Protein AF-A0A1X0U8S4-F1 (afdb_monomer)

Structure (mmCIF, N/CA/C/O backbone):
data_AF-A0A1X0U8S4-F1
#
_entry.id   AF-A0A1X0U8S4-F1
#
loop_
_atom_site.group_PDB
_atom_site.id
_atom_site.type_symbol
_atom_site.label_atom_id
_atom_site.label_alt_id
_atom_site.label_comp_id
_atom_site.label_asym_id
_atom_site.label_entity_id
_atom_site.label_seq_id
_atom_site.pdbx_PDB_ins_code
_atom_site.Cartn_x
_atom_site.Cartn_y
_atom_site.Cartn_z
_atom_site.occupancy
_atom_site.B_iso_or_equiv
_atom_site.auth_seq_id
_atom_site.auth_comp_id
_atom_site.auth_asym_id
_atom_site.auth_atom_id
_atom_site.pdbx_PDB_model_num
ATOM 1 N N . MET A 1 1 ? -0.524 -21.051 5.333 1.00 49.97 1 MET A N 1
ATOM 2 C CA . MET A 1 1 ? 0.448 -21.175 4.230 1.00 49.97 1 MET A CA 1
ATOM 3 C C . MET A 1 1 ? 0.215 -20.008 3.287 1.00 49.97 1 MET A C 1
ATOM 5 O O . MET A 1 1 ? -0.908 -19.843 2.834 1.00 49.97 1 MET A O 1
ATOM 9 N N . GLY A 1 2 ? 1.192 -19.113 3.128 1.00 54.84 2 GLY A N 1
ATOM 10 C CA . GLY A 1 2 ? 1.049 -17.942 2.257 1.00 54.84 2 GLY A CA 1
ATOM 11 C C . GLY A 1 2 ? 1.208 -18.314 0.783 1.00 54.84 2 GLY A C 1
ATOM 12 O O . GLY A 1 2 ? 1.804 -19.339 0.472 1.00 54.84 2 GLY A O 1
ATOM 13 N N . ILE A 1 3 ? 0.745 -17.426 -0.094 1.00 56.28 3 ILE A N 1
ATOM 14 C CA . ILE A 1 3 ? 0.778 -17.488 -1.571 1.00 56.28 3 ILE A CA 1
ATOM 15 C C . ILE A 1 3 ? 2.188 -17.827 -2.135 1.00 56.28 3 ILE A C 1
ATOM 17 O O . ILE A 1 3 ? 2.332 -18.228 -3.279 1.00 56.28 3 ILE A O 1
ATOM 21 N N . PHE A 1 4 ? 3.241 -17.707 -1.317 1.00 56.06 4 PHE A N 1
ATOM 22 C CA . PHE A 1 4 ? 4.647 -17.954 -1.666 1.00 56.06 4 PHE A CA 1
ATOM 23 C C . PHE A 1 4 ? 5.149 -19.384 -1.446 1.00 56.06 4 PHE A C 1
ATOM 25 O O . PHE A 1 4 ? 6.293 -19.660 -1.794 1.00 56.06 4 PHE A O 1
ATOM 32 N N . TYR A 1 5 ? 4.372 -20.248 -0.788 1.00 60.88 5 TYR A N 1
ATOM 33 C CA . TYR A 1 5 ? 4.790 -21.630 -0.513 1.00 60.88 5 TYR A CA 1
ATOM 34 C C . TYR A 1 5 ? 4.409 -22.601 -1.637 1.00 60.88 5 TYR A C 1
ATOM 36 O O . TYR A 1 5 ? 4.872 -23.737 -1.633 1.00 60.88 5 TYR A O 1
ATOM 44 N N . ASP A 1 6 ? 3.586 -22.148 -2.584 1.00 76.25 6 ASP A N 1
ATOM 45 C CA . ASP A 1 6 ? 3.162 -22.921 -3.743 1.00 76.25 6 ASP A CA 1
ATOM 46 C C . ASP A 1 6 ? 4.039 -22.561 -4.963 1.00 76.25 6 ASP A C 1
ATOM 48 O O . ASP A 1 6 ? 4.055 -21.393 -5.384 1.00 76.25 6 ASP A O 1
ATOM 52 N N . PRO A 1 7 ? 4.809 -23.519 -5.513 1.00 76.88 7 PRO A N 1
ATOM 53 C CA . PRO A 1 7 ? 5.724 -23.266 -6.624 1.00 76.88 7 PRO A CA 1
ATOM 54 C C . PRO A 1 7 ? 5.003 -22.837 -7.909 1.00 76.88 7 PRO A C 1
ATOM 56 O O .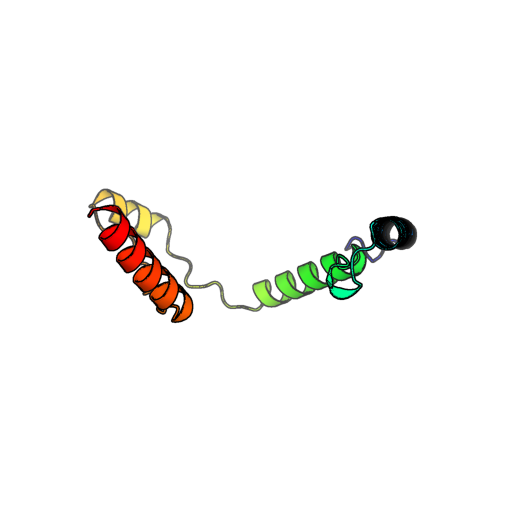 PRO A 1 7 ? 5.566 -22.055 -8.682 1.00 76.88 7 PRO A O 1
ATOM 59 N N . ASP A 1 8 ? 3.764 -23.281 -8.128 1.00 79.12 8 ASP A N 1
ATOM 60 C CA . ASP A 1 8 ? 3.014 -22.946 -9.339 1.00 79.12 8 ASP A CA 1
ATOM 61 C C . ASP A 1 8 ? 2.531 -21.497 -9.294 1.00 79.12 8 ASP A C 1
ATOM 63 O O . ASP A 1 8 ? 2.650 -20.756 -10.274 1.00 79.12 8 ASP A O 1
ATOM 67 N N . ILE A 1 9 ? 2.091 -21.039 -8.121 1.00 76.31 9 ILE A N 1
ATOM 68 C CA . ILE A 1 9 ? 1.697 -19.642 -7.924 1.00 76.31 9 ILE A CA 1
ATOM 69 C C . ILE A 1 9 ? 2.906 -18.707 -8.063 1.00 76.31 9 ILE A C 1
ATOM 71 O O . ILE A 1 9 ? 2.801 -17.639 -8.670 1.00 76.31 9 ILE A O 1
ATOM 75 N N . ALA A 1 10 ? 4.078 -19.114 -7.565 1.00 73.06 10 ALA A N 1
ATOM 76 C CA . ALA A 1 10 ? 5.311 -18.348 -7.737 1.00 73.06 10 ALA A CA 1
ATOM 77 C C . ALA A 1 10 ? 5.705 -18.212 -9.219 1.00 73.06 10 ALA A C 1
ATOM 79 O O . ALA A 1 10 ? 6.138 -17.140 -9.649 1.00 73.06 10 ALA A O 1
ATOM 80 N N . ARG A 1 11 ? 5.521 -19.278 -10.008 1.00 79.81 11 ARG A N 1
ATOM 81 C CA . ARG A 1 11 ? 5.788 -19.273 -11.451 1.00 79.81 11 ARG A CA 1
ATOM 82 C C . ARG A 1 11 ? 4.818 -18.371 -12.215 1.00 79.81 11 ARG A C 1
ATOM 84 O O . ARG A 1 11 ? 5.262 -17.616 -13.077 1.00 79.81 11 ARG A O 1
ATOM 91 N N . LEU A 1 12 ? 3.524 -18.424 -11.897 1.00 82.31 12 LEU A N 1
ATOM 92 C CA . LEU A 1 12 ? 2.513 -17.569 -12.529 1.00 82.31 12 LEU A CA 1
ATOM 93 C C . LEU A 1 12 ? 2.748 -16.086 -12.216 1.00 82.31 12 LEU A C 1
ATOM 95 O O . LEU A 1 12 ? 2.743 -15.267 -13.131 1.00 82.31 12 LEU A O 1
ATOM 99 N N . ALA A 1 13 ? 3.055 -15.752 -10.960 1.00 79.38 13 ALA A N 1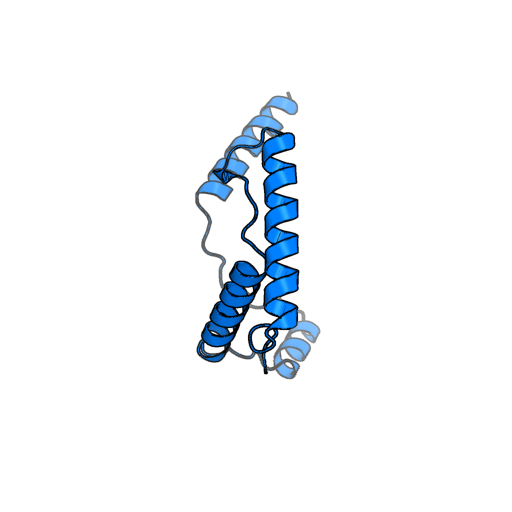
ATOM 100 C CA . ALA A 1 13 ? 3.380 -14.379 -10.572 1.00 79.38 13 ALA A CA 1
ATOM 101 C C . ALA A 1 13 ? 4.629 -13.845 -11.299 1.00 79.38 13 ALA A C 1
ATOM 103 O O . ALA A 1 13 ? 4.667 -12.681 -11.686 1.00 79.38 13 ALA A O 1
ATOM 104 N N . ALA A 1 14 ? 5.639 -14.693 -11.528 1.00 80.81 14 ALA A N 1
ATOM 105 C CA . ALA A 1 14 ? 6.831 -14.303 -12.281 1.00 80.81 14 ALA A CA 1
ATOM 106 C C . ALA A 1 14 ? 6.531 -14.010 -13.762 1.00 80.81 14 ALA A C 1
ATOM 108 O O . ALA A 1 14 ? 7.115 -13.090 -14.330 1.00 80.81 14 ALA A O 1
ATOM 109 N N . LEU A 1 15 ? 5.621 -14.769 -14.386 1.00 83.62 15 LEU A N 1
ATOM 110 C CA . LEU A 1 15 ? 5.175 -14.506 -15.758 1.00 83.62 15 LEU A CA 1
ATOM 111 C C . LEU A 1 15 ? 4.397 -13.190 -15.853 1.00 83.62 15 LEU A C 1
ATOM 113 O O . LEU A 1 15 ? 4.603 -12.421 -16.788 1.00 83.62 15 LEU A O 1
ATOM 117 N N . GLU A 1 16 ? 3.531 -12.911 -14.881 1.00 81.88 16 GLU A N 1
ATOM 118 C CA . GLU A 1 16 ? 2.750 -11.673 -14.843 1.00 81.88 16 GLU A CA 1
ATOM 119 C C . GLU A 1 16 ? 3.649 -10.436 -14.687 1.00 81.88 16 GLU A C 1
ATOM 121 O O . GLU A 1 16 ? 3.494 -9.462 -15.427 1.00 81.88 16 GLU A O 1
ATOM 126 N N . ASP A 1 17 ? 4.662 -10.517 -13.818 1.00 82.75 17 ASP A N 1
ATOM 127 C CA . ASP A 1 17 ? 5.672 -9.465 -13.659 1.00 82.75 17 ASP A CA 1
ATOM 128 C C . ASP A 1 17 ? 6.447 -9.228 -14.974 1.00 82.75 17 ASP A C 1
ATOM 130 O O . ASP A 1 17 ? 6.624 -8.085 -15.394 1.00 82.75 17 ASP A O 1
ATOM 134 N N . GLN A 1 18 ? 6.835 -10.289 -15.693 1.00 82.50 18 GLN A N 1
ATOM 135 C CA . GLN A 1 18 ? 7.515 -10.173 -16.994 1.00 82.50 18 GLN A CA 1
ATOM 136 C C . GLN A 1 18 ? 6.644 -9.526 -18.082 1.00 82.50 18 GLN A C 1
ATOM 138 O O . GLN A 1 18 ? 7.147 -8.771 -18.917 1.00 82.50 18 GLN A O 1
ATOM 143 N N . VAL A 1 19 ? 5.341 -9.807 -18.096 1.00 84.81 19 VAL A N 1
ATOM 144 C CA . VAL A 1 19 ? 4.413 -9.188 -19.055 1.00 84.81 19 VAL A CA 1
ATOM 145 C C . VAL A 1 19 ? 4.235 -7.702 -18.747 1.00 84.81 19 VAL A C 1
ATOM 147 O O . VAL A 1 19 ? 4.279 -6.878 -19.664 1.00 84.81 19 VAL A O 1
ATOM 150 N N . ALA A 1 20 ? 4.093 -7.340 -17.470 1.00 81.81 20 ALA A N 1
ATOM 151 C CA . ALA A 1 20 ? 4.020 -5.942 -17.048 1.00 81.81 20 ALA A CA 1
ATOM 152 C C . ALA A 1 20 ? 5.294 -5.166 -17.431 1.00 81.81 20 ALA A C 1
ATOM 154 O O . ALA A 1 20 ? 5.230 -4.035 -17.917 1.00 81.81 20 ALA A O 1
ATOM 155 N N . ASP A 1 21 ? 6.449 -5.812 -17.289 1.00 80.88 21 ASP A N 1
ATOM 156 C CA . ASP A 1 21 ? 7.751 -5.271 -17.656 1.00 80.88 21 ASP A CA 1
ATOM 157 C C . ASP A 1 21 ? 7.866 -4.949 -19.146 1.00 80.88 21 ASP A C 1
ATOM 159 O O . ASP A 1 21 ? 8.300 -3.854 -19.517 1.00 80.88 21 ASP A O 1
ATOM 163 N N . LEU A 1 22 ? 7.443 -5.884 -19.999 1.00 83.06 22 LEU A N 1
ATOM 164 C CA . LEU A 1 22 ? 7.387 -5.677 -21.444 1.00 83.06 22 LEU A CA 1
ATOM 165 C C . LEU A 1 22 ? 6.424 -4.543 -21.803 1.00 83.06 22 LEU A C 1
ATOM 167 O O . LEU A 1 22 ? 6.769 -3.685 -22.616 1.00 83.06 22 LEU A O 1
ATOM 171 N N . GLY A 1 23 ? 5.253 -4.493 -21.161 1.00 83.56 23 GLY A N 1
ATOM 172 C CA . GLY A 1 23 ? 4.279 -3.420 -21.350 1.00 83.56 23 GLY A CA 1
ATOM 173 C C . GLY A 1 23 ? 4.864 -2.034 -21.069 1.00 83.56 23 GLY A C 1
ATOM 174 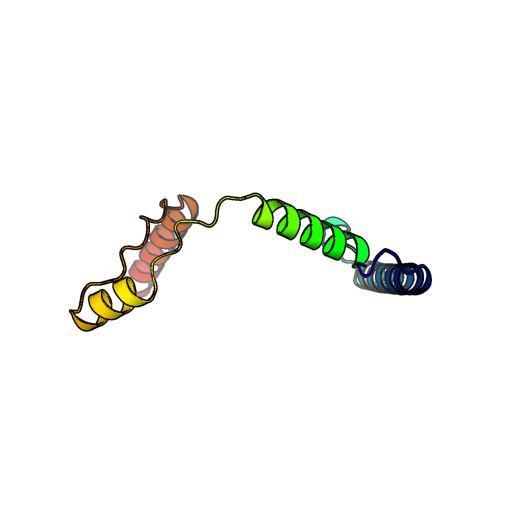O O . GLY A 1 23 ? 4.642 -1.103 -21.839 1.00 83.56 23 GLY A O 1
ATOM 175 N N . HIS A 1 24 ? 5.674 -1.891 -20.020 1.00 83.00 24 HIS A N 1
ATOM 176 C CA . HIS A 1 24 ? 6.327 -0.620 -19.697 1.00 83.00 24 HIS A CA 1
ATOM 177 C C . HIS A 1 24 ? 7.498 -0.254 -20.598 1.00 83.00 24 HIS A C 1
ATOM 179 O O . HIS A 1 24 ? 7.671 0.925 -20.910 1.00 83.00 24 HIS A O 1
ATOM 185 N N . MET A 1 25 ? 8.276 -1.235 -21.057 1.00 81.06 25 MET A N 1
ATOM 186 C CA . MET A 1 25 ? 9.304 -0.978 -22.067 1.00 81.06 25 MET A CA 1
ATOM 187 C C . MET A 1 25 ? 8.678 -0.494 -23.380 1.00 81.06 25 MET A C 1
ATOM 189 O O . MET A 1 25 ? 9.157 0.474 -23.965 1.00 81.06 25 MET A O 1
ATOM 193 N N . LEU A 1 26 ? 7.575 -1.118 -23.806 1.00 85.62 26 LEU A N 1
ATOM 194 C CA . LEU A 1 26 ? 6.831 -0.723 -25.005 1.00 85.62 26 LEU A CA 1
ATOM 195 C C . LEU A 1 26 ? 6.146 0.639 -24.850 1.00 85.62 26 LEU A C 1
ATOM 197 O O . LEU A 1 26 ? 6.099 1.413 -25.801 1.00 85.62 26 LEU A O 1
ATOM 201 N N . ALA A 1 27 ? 5.654 0.955 -23.652 1.00 85.31 27 ALA A N 1
ATOM 202 C CA . ALA A 1 27 ? 5.069 2.257 -23.346 1.00 85.31 27 ALA A CA 1
ATOM 203 C C . ALA A 1 27 ? 6.112 3.388 -23.220 1.00 85.31 27 ALA A C 1
ATOM 205 O O . ALA A 1 27 ? 5.731 4.542 -23.039 1.00 85.31 27 ALA A O 1
ATOM 206 N N . GLY A 1 28 ? 7.417 3.082 -23.281 1.00 83.69 28 GLY A N 1
ATOM 207 C CA . GLY A 1 28 ? 8.495 4.068 -23.143 1.00 83.69 28 GLY A CA 1
ATOM 208 C C . GLY A 1 28 ? 8.616 4.670 -21.740 1.00 83.69 28 GLY A C 1
ATOM 209 O O . GLY A 1 28 ? 9.268 5.698 -21.558 1.00 83.69 28 GLY A O 1
ATOM 210 N N . THR A 1 29 ? 7.982 4.058 -20.739 1.00 81.19 29 THR A N 1
ATOM 211 C CA . THR A 1 29 ? 8.015 4.544 -19.356 1.00 81.19 29 THR A CA 1
ATOM 212 C C . THR A 1 29 ? 9.371 4.262 -18.706 1.00 81.19 29 THR A C 1
ATOM 214 O O . THR A 1 29 ? 9.935 3.181 -18.901 1.00 81.19 29 THR A O 1
ATOM 217 N N . PRO A 1 30 ? 9.922 5.208 -17.925 1.00 74.06 30 PRO A N 1
ATOM 218 C CA . PRO A 1 30 ? 11.241 5.049 -17.337 1.00 74.06 30 PRO A CA 1
ATOM 219 C C . PRO A 1 30 ? 11.251 3.950 -16.257 1.00 74.06 30 PRO A C 1
ATOM 221 O O . PRO A 1 30 ? 10.241 3.711 -15.596 1.00 74.06 30 PRO A O 1
ATOM 224 N N . PRO A 1 31 ? 12.414 3.328 -15.976 1.00 72.12 31 PRO A N 1
ATOM 225 C CA . PRO A 1 31 ? 12.517 2.192 -15.050 1.00 72.12 31 PRO A CA 1
ATOM 226 C C . PRO A 1 31 ? 12.051 2.487 -13.617 1.00 72.12 31 PRO A C 1
ATOM 228 O O . PRO A 1 31 ? 11.728 1.571 -12.868 1.00 72.12 31 PRO A O 1
ATOM 231 N N . LYS A 1 32 ? 12.042 3.768 -13.225 1.00 75.00 32 LYS A N 1
ATOM 232 C CA . LYS A 1 32 ? 11.605 4.230 -11.900 1.00 75.00 32 LYS A CA 1
ATOM 233 C C . LYS A 1 32 ? 10.089 4.164 -11.712 1.00 75.00 32 LYS A C 1
ATOM 235 O O . LYS A 1 32 ? 9.647 4.071 -10.573 1.00 75.00 32 LYS A O 1
ATOM 240 N N . ASP A 1 33 ? 9.332 4.173 -12.808 1.00 77.50 33 ASP A N 1
ATOM 241 C CA . ASP A 1 33 ? 7.869 4.101 -12.794 1.00 77.50 33 ASP A CA 1
ATOM 242 C C . ASP A 1 33 ? 7.367 2.654 -12.900 1.00 77.50 33 ASP A C 1
ATOM 244 O O . ASP A 1 33 ? 6.162 2.402 -12.882 1.00 77.50 33 ASP A O 1
ATOM 248 N N . ARG A 1 34 ? 8.289 1.682 -12.965 1.00 75.50 34 ARG A N 1
ATOM 249 C CA . ARG A 1 34 ? 7.959 0.260 -12.981 1.00 75.50 34 ARG A CA 1
ATOM 250 C C . ARG A 1 34 ? 7.277 -0.144 -11.666 1.00 75.50 34 ARG A C 1
ATOM 252 O O . ARG A 1 34 ? 7.829 0.107 -10.589 1.00 75.50 34 ARG A O 1
ATOM 259 N N . PRO A 1 35 ? 6.116 -0.816 -11.706 1.00 71.31 35 PRO A N 1
ATOM 260 C CA . PRO A 1 35 ? 5.461 -1.316 -10.521 1.00 71.31 35 PRO A CA 1
ATOM 261 C C . PRO A 1 35 ? 6.324 -2.405 -9.893 1.00 71.31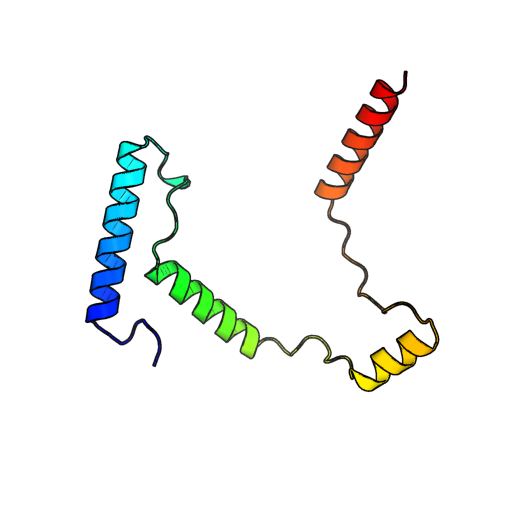 35 PRO A C 1
ATOM 263 O O . PRO A 1 35 ? 6.965 -3.209 -10.568 1.00 71.31 35 PRO A O 1
ATOM 266 N N . ALA A 1 36 ? 6.334 -2.438 -8.564 1.00 73.25 36 ALA A N 1
ATOM 267 C CA . ALA A 1 36 ? 6.933 -3.548 -7.846 1.00 73.25 36 ALA A CA 1
ATOM 268 C C . ALA A 1 36 ? 6.172 -4.838 -8.180 1.00 73.25 36 ALA A C 1
ATOM 270 O O . ALA A 1 36 ? 4.943 -4.865 -8.062 1.00 73.25 36 ALA A O 1
ATOM 271 N N . GLY A 1 37 ? 6.919 -5.884 -8.533 1.00 77.62 37 GLY A N 1
ATOM 272 C CA . GLY A 1 37 ? 6.360 -7.182 -8.888 1.00 77.62 37 GLY A CA 1
ATOM 273 C C . GLY A 1 37 ? 5.465 -7.768 -7.797 1.00 77.62 37 GLY A C 1
ATOM 274 O O . GLY A 1 37 ? 5.633 -7.486 -6.601 1.00 77.62 37 GLY A O 1
ATOM 275 N N . ILE A 1 38 ? 4.498 -8.585 -8.198 1.00 77.00 38 ILE A N 1
ATOM 276 C CA . ILE A 1 38 ? 3.413 -9.090 -7.349 1.00 77.00 38 ILE A CA 1
ATOM 277 C C . ILE A 1 38 ? 3.972 -9.829 -6.133 1.00 77.00 38 ILE A C 1
ATOM 279 O O . ILE A 1 38 ? 3.556 -9.577 -4.996 1.00 77.00 38 ILE A O 1
ATOM 283 N N . ALA A 1 39 ? 4.990 -10.669 -6.338 1.00 71.38 39 ALA A N 1
ATOM 284 C CA . ALA A 1 39 ? 5.647 -11.393 -5.254 1.00 71.38 39 ALA A CA 1
ATOM 285 C C . ALA A 1 39 ? 6.341 -10.445 -4.257 1.00 71.38 39 ALA A C 1
ATOM 287 O O . ALA A 1 39 ? 6.264 -10.645 -3.041 1.00 71.38 39 ALA A O 1
ATOM 288 N N . ALA A 1 40 ? 6.989 -9.385 -4.747 1.00 72.25 40 ALA A N 1
ATOM 289 C CA . ALA A 1 40 ? 7.650 -8.392 -3.903 1.00 72.25 40 ALA A CA 1
ATOM 290 C C . ALA A 1 40 ? 6.629 -7.572 -3.097 1.00 72.25 40 ALA A C 1
ATOM 292 O O . ALA A 1 40 ? 6.798 -7.388 -1.888 1.00 72.25 40 ALA A O 1
ATOM 293 N N . ARG A 1 41 ? 5.529 -7.149 -3.735 1.00 75.62 41 ARG A N 1
ATOM 294 C CA . ARG A 1 41 ? 4.406 -6.462 -3.0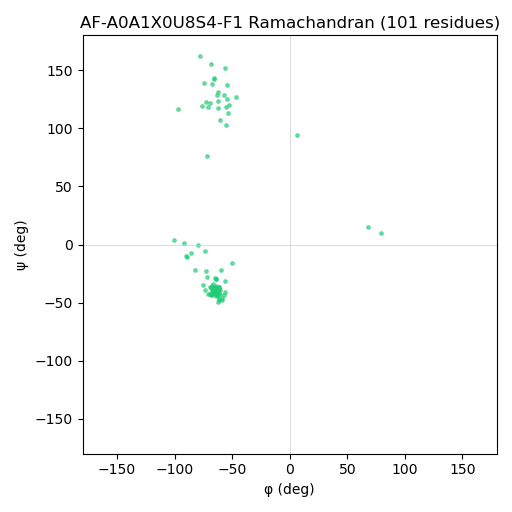79 1.00 75.62 41 ARG A CA 1
ATOM 295 C C . ARG A 1 41 ? 3.793 -7.308 -1.978 1.00 75.62 41 ARG A C 1
ATOM 297 O O . ARG A 1 41 ? 3.590 -6.825 -0.865 1.00 75.62 41 ARG A O 1
ATOM 304 N N . ALA A 1 42 ? 3.523 -8.571 -2.267 1.00 73.19 42 ALA A N 1
ATOM 305 C CA . ALA A 1 42 ? 2.890 -9.451 -1.308 1.00 73.19 42 ALA A CA 1
ATOM 306 C C . ALA A 1 42 ? 3.837 -9.751 -0.121 1.00 73.19 42 ALA A C 1
ATOM 308 O O . ALA A 1 42 ? 3.382 -9.789 1.023 1.00 73.19 42 ALA A O 1
ATOM 309 N N . ARG A 1 43 ? 5.157 -9.888 -0.343 1.00 76.31 43 ARG A N 1
ATOM 310 C CA . ARG A 1 43 ? 6.148 -10.003 0.751 1.00 76.31 43 ARG A CA 1
ATOM 311 C C . ARG A 1 43 ? 6.204 -8.741 1.608 1.00 76.31 43 ARG A C 1
ATOM 313 O O . ARG A 1 43 ? 6.258 -8.841 2.831 1.00 76.31 43 ARG A O 1
ATOM 320 N N . ALA A 1 44 ? 6.158 -7.562 0.988 1.00 77.31 44 ALA A N 1
ATOM 321 C CA . ALA A 1 44 ? 6.124 -6.291 1.704 1.00 77.31 44 ALA A CA 1
ATOM 322 C C . ALA A 1 44 ? 4.853 -6.156 2.560 1.00 77.31 44 ALA A C 1
ATOM 324 O O . ALA A 1 44 ? 4.939 -5.755 3.719 1.00 77.31 44 ALA A O 1
ATOM 325 N N . MET A 1 45 ? 3.696 -6.560 2.026 1.00 76.69 45 MET A N 1
ATOM 326 C CA . MET A 1 45 ? 2.428 -6.615 2.764 1.00 76.69 45 MET A CA 1
ATOM 327 C C . MET A 1 45 ? 2.491 -7.602 3.930 1.00 76.69 45 MET A C 1
A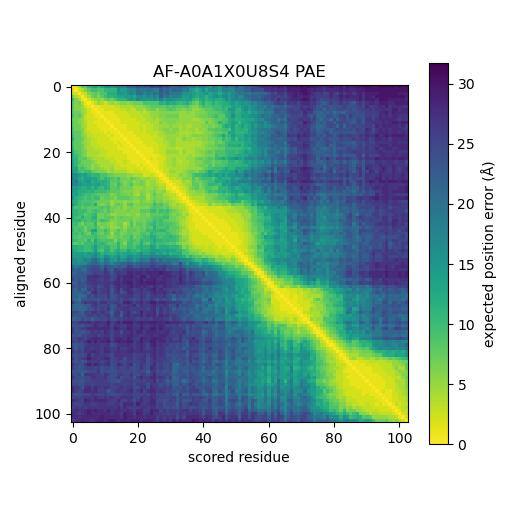TOM 329 O O . MET A 1 45 ? 2.073 -7.272 5.036 1.00 76.69 45 MET A O 1
ATOM 333 N N . TYR A 1 46 ? 3.062 -8.790 3.719 1.00 79.94 46 TYR A N 1
ATOM 334 C CA . TYR A 1 46 ? 3.259 -9.762 4.791 1.00 79.94 46 TYR A CA 1
ATOM 335 C C . TYR A 1 46 ? 4.164 -9.201 5.894 1.00 79.94 46 TYR A C 1
ATOM 337 O O . TYR A 1 46 ? 3.793 -9.221 7.062 1.00 79.94 46 TYR A O 1
ATOM 345 N N . ALA A 1 47 ? 5.306 -8.612 5.533 1.00 78.38 47 ALA A N 1
ATOM 346 C CA . ALA A 1 47 ? 6.214 -7.985 6.489 1.00 78.38 47 ALA A CA 1
ATOM 347 C C . ALA A 1 47 ? 5.567 -6.799 7.229 1.00 78.38 47 ALA A C 1
ATOM 349 O O . ALA A 1 47 ? 5.808 -6.613 8.421 1.00 78.38 47 ALA A O 1
ATOM 350 N N . ALA A 1 48 ? 4.732 -6.003 6.554 1.00 76.62 48 ALA A N 1
ATOM 351 C CA . ALA A 1 48 ? 3.965 -4.929 7.180 1.00 76.62 48 ALA A CA 1
ATOM 352 C C . ALA A 1 48 ? 2.926 -5.474 8.171 1.00 76.62 48 ALA A C 1
ATOM 354 O O . ALA A 1 48 ? 2.815 -4.949 9.276 1.00 76.62 48 ALA A O 1
ATOM 355 N N . ASN A 1 49 ? 2.229 -6.554 7.815 1.00 76.62 49 ASN A N 1
ATOM 356 C CA . ASN A 1 49 ? 1.263 -7.219 8.686 1.00 76.62 49 ASN A CA 1
ATOM 357 C C . ASN A 1 49 ? 1.939 -7.861 9.904 1.00 76.62 49 ASN A C 1
ATOM 359 O O . ASN A 1 49 ? 1.445 -7.712 11.016 1.00 76.62 49 ASN A O 1
ATOM 363 N N . GLU A 1 50 ? 3.088 -8.514 9.731 1.00 78.56 50 GLU A N 1
ATOM 364 C CA . GLU A 1 50 ? 3.872 -9.062 10.845 1.00 78.56 50 GLU A CA 1
ATOM 365 C C . GLU A 1 50 ? 4.355 -7.951 11.787 1.00 78.56 50 GLU A C 1
ATOM 367 O O . GLU A 1 50 ? 4.189 -8.044 13.004 1.00 78.56 50 GLU A O 1
ATOM 372 N N . ARG A 1 51 ? 4.848 -6.834 11.239 1.00 74.38 51 ARG A N 1
ATOM 373 C CA . ARG A 1 51 ? 5.196 -5.649 12.039 1.00 74.38 51 ARG A CA 1
ATOM 374 C C 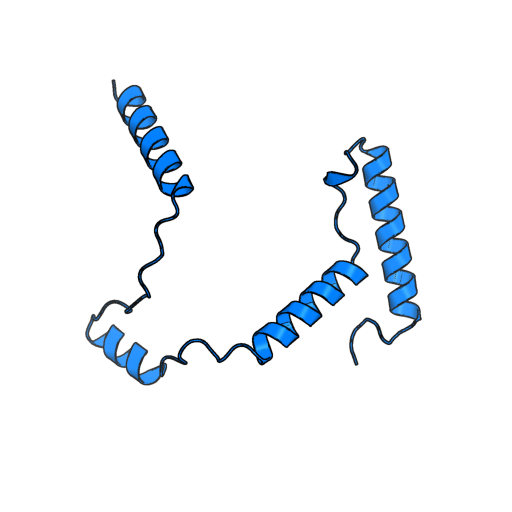. ARG A 1 51 ? 3.978 -5.065 12.755 1.00 74.38 51 ARG A C 1
ATOM 376 O O . ARG A 1 51 ? 4.093 -4.685 13.918 1.00 74.38 51 ARG A O 1
ATOM 383 N N . ALA A 1 52 ? 2.816 -5.026 12.107 1.00 65.19 52 ALA A N 1
ATOM 384 C CA . ALA A 1 52 ? 1.576 -4.535 12.702 1.00 65.19 52 ALA A CA 1
ATOM 385 C C . ALA A 1 52 ? 1.068 -5.438 13.837 1.00 65.19 52 ALA A C 1
ATOM 387 O O . ALA A 1 52 ? 0.562 -4.916 14.823 1.00 65.19 52 ALA A O 1
ATOM 388 N N . LYS A 1 53 ? 1.263 -6.762 13.754 1.00 67.69 53 LYS A N 1
ATOM 389 C CA . LYS A 1 53 ? 0.966 -7.691 14.860 1.00 67.69 53 LYS A CA 1
ATOM 390 C C . LYS A 1 53 ? 1.849 -7.438 16.083 1.00 67.69 53 LYS A C 1
ATOM 392 O O . LYS A 1 53 ? 1.387 -7.585 17.209 1.00 67.69 53 LYS A O 1
ATOM 397 N N . THR A 1 54 ? 3.112 -7.057 15.871 1.00 60.72 54 THR A N 1
ATOM 398 C CA . THR A 1 54 ? 4.051 -6.729 16.962 1.00 60.72 54 THR A CA 1
ATOM 399 C C . THR A 1 54 ? 3.905 -5.303 17.494 1.00 60.72 54 THR A C 1
ATOM 401 O O . THR A 1 54 ? 4.303 -5.015 18.624 1.00 60.72 54 THR A O 1
ATOM 404 N N . ALA A 1 55 ? 3.334 -4.392 16.703 1.00 59.31 55 ALA A N 1
ATOM 405 C CA . ALA A 1 55 ? 3.029 -3.047 17.150 1.00 59.31 55 ALA A CA 1
ATOM 406 C C . ALA A 1 55 ? 1.866 -3.122 18.145 1.00 59.31 55 ALA A C 1
ATOM 408 O O . ALA A 1 55 ? 0.775 -3.567 17.796 1.00 59.31 55 ALA A O 1
ATOM 409 N N . LYS A 1 56 ? 2.100 -2.694 19.395 1.00 57.16 56 LYS A N 1
ATOM 410 C CA . LYS A 1 56 ? 1.047 -2.617 20.419 1.00 57.16 56 LYS A CA 1
ATOM 411 C C . LYS A 1 56 ? -0.184 -1.947 19.799 1.00 57.16 56 LYS A C 1
ATOM 413 O O . LYS A 1 56 ? -0.018 -0.851 19.251 1.00 57.16 56 LYS A O 1
ATOM 418 N N . PRO A 1 57 ? -1.379 -2.564 19.874 1.00 57.53 57 PRO A N 1
ATOM 419 C CA . PRO A 1 57 ? -2.583 -1.962 19.327 1.00 57.53 57 PRO A CA 1
ATOM 420 C C . PRO A 1 57 ? -2.687 -0.556 19.907 1.00 57.53 57 PRO A C 1
ATOM 422 O O . PRO A 1 57 ? -2.655 -0.373 21.127 1.00 57.53 57 PRO A O 1
ATOM 425 N N . ALA A 1 58 ? -2.686 0.449 19.030 1.00 55.19 58 ALA A N 1
ATOM 426 C CA . ALA A 1 58 ? -2.868 1.827 19.442 1.00 55.19 58 ALA A CA 1
ATOM 427 C C . ALA A 1 58 ? -4.163 1.867 20.250 1.00 55.19 58 ALA A C 1
ATOM 429 O O . ALA A 1 58 ? -5.197 1.542 19.683 1.00 55.19 58 ALA A O 1
ATOM 430 N N . ALA A 1 59 ? -4.037 2.154 21.555 1.00 53.66 59 ALA A N 1
ATOM 431 C CA . ALA A 1 59 ? -5.093 2.241 22.564 1.00 53.66 59 ALA A CA 1
ATOM 432 C C . ALA A 1 59 ? -6.462 1.801 22.032 1.00 53.66 59 ALA A C 1
ATOM 434 O O . ALA A 1 59 ? -7.147 2.605 21.403 1.00 53.66 59 ALA A O 1
ATOM 435 N N . VAL A 1 60 ? -6.822 0.528 22.238 1.00 54.00 60 VAL A N 1
ATOM 436 C CA . VAL A 1 60 ? -8.170 0.035 21.933 1.00 54.00 60 VAL A CA 1
ATOM 437 C C . VAL A 1 60 ? -9.132 0.927 22.709 1.00 54.00 60 VAL A C 1
ATOM 439 O O . VAL A 1 60 ? -9.213 0.840 23.932 1.00 54.00 60 VAL A O 1
ATOM 442 N N . ILE A 1 61 ? -9.773 1.862 22.012 1.00 60.41 61 ILE A N 1
ATOM 443 C CA . ILE A 1 61 ? -10.798 2.701 22.611 1.00 60.41 61 ILE A CA 1
ATOM 444 C C . ILE A 1 61 ? -11.960 1.754 22.874 1.00 60.41 61 ILE A C 1
ATOM 446 O O . ILE A 1 61 ? -12.423 1.072 21.959 1.00 60.41 61 ILE A O 1
ATOM 450 N N . ASP A 1 62 ? -12.379 1.655 24.131 1.00 68.56 62 ASP A N 1
ATOM 451 C CA . ASP A 1 62 ? -13.538 0.853 24.485 1.00 68.56 62 ASP A CA 1
ATOM 452 C C . ASP A 1 62 ? -14.758 1.422 23.745 1.00 68.56 62 ASP A C 1
ATOM 454 O O . ASP A 1 62 ? -15.239 2.519 24.043 1.00 68.56 62 ASP A O 1
ATOM 458 N N . VAL A 1 63 ? -15.216 0.696 22.723 1.00 69.12 63 VAL A N 1
ATOM 459 C CA . VAL A 1 63 ? -16.248 1.139 21.773 1.00 69.12 63 VAL A CA 1
ATOM 460 C C . VAL A 1 63 ? -17.531 1.535 22.505 1.00 69.12 63 VAL A C 1
ATOM 462 O O . VAL A 1 63 ? -18.227 2.457 22.081 1.00 69.12 63 VAL A O 1
ATOM 465 N N . ARG A 1 64 ? -17.829 0.892 23.644 1.00 69.31 64 ARG A N 1
ATOM 466 C CA . ARG A 1 64 ? -18.991 1.229 24.480 1.00 69.31 64 ARG A CA 1
ATOM 467 C C . ARG A 1 64 ? -18.834 2.590 25.152 1.00 69.31 64 ARG A C 1
ATOM 469 O O . ARG A 1 64 ? -19.778 3.378 25.161 1.00 69.31 64 ARG A O 1
ATOM 476 N N . ALA A 1 65 ? -17.647 2.883 25.676 1.00 71.94 65 ALA A N 1
ATOM 477 C CA . ALA A 1 65 ? -17.351 4.167 26.299 1.00 71.94 65 ALA A CA 1
ATOM 478 C C . ALA A 1 65 ? -17.338 5.307 25.267 1.00 71.94 65 ALA A C 1
ATOM 480 O O . ALA A 1 65 ? -17.847 6.393 25.547 1.00 71.94 65 ALA A O 1
ATOM 481 N N . GLU A 1 66 ? -16.824 5.057 24.057 1.00 71.00 66 GLU A N 1
ATOM 482 C CA . GLU A 1 66 ? -16.844 6.040 22.968 1.00 71.00 66 GLU A CA 1
ATOM 483 C C . GLU A 1 66 ? -18.264 6.303 22.450 1.00 71.00 66 GLU A C 1
ATOM 485 O O . GLU A 1 66 ? -18.633 7.457 22.230 1.00 71.00 66 GLU A O 1
ATOM 490 N N . LEU A 1 67 ? -19.091 5.263 22.302 1.00 73.19 67 LEU A N 1
ATOM 491 C CA . LEU A 1 67 ? -20.488 5.420 21.894 1.00 73.19 67 LEU A CA 1
ATOM 492 C C . LEU A 1 67 ? -21.289 6.224 22.929 1.00 73.19 67 LEU A C 1
ATOM 494 O O . LEU A 1 67 ? -22.025 7.135 22.553 1.00 73.19 67 LEU A O 1
ATOM 498 N N . ALA A 1 68 ? -21.100 5.945 24.222 1.00 76.19 68 ALA A N 1
ATOM 499 C CA . ALA A 1 68 ? -21.731 6.706 25.298 1.00 76.19 68 ALA A CA 1
ATOM 500 C C . ALA A 1 68 ? -21.277 8.179 25.312 1.00 76.19 68 ALA A C 1
ATOM 502 O O . ALA A 1 68 ? -22.095 9.075 25.505 1.00 76.19 68 ALA A O 1
ATOM 503 N N . ALA A 1 69 ? -19.993 8.455 25.061 1.00 74.25 69 ALA A N 1
ATOM 504 C CA . ALA A 1 69 ? -19.481 9.823 24.951 1.00 74.25 69 ALA A CA 1
ATOM 505 C C . ALA A 1 69 ? -20.083 10.573 23.747 1.00 74.25 69 ALA A C 1
ATOM 507 O O . ALA A 1 69 ? -20.504 11.721 23.879 1.00 74.25 69 ALA A O 1
ATOM 508 N N . ARG A 1 70 ? -20.222 9.905 22.593 1.00 73.12 70 ARG A N 1
ATOM 509 C CA . ARG A 1 70 ? -20.870 10.483 21.402 1.00 73.12 70 ARG A CA 1
ATOM 510 C C . ARG A 1 70 ? -22.354 10.769 21.622 1.00 73.12 70 ARG A C 1
ATOM 512 O O . ARG A 1 70 ? -22.838 11.796 21.159 1.00 73.12 70 ARG A O 1
ATOM 519 N N . GLN A 1 71 ? -23.064 9.910 22.354 1.00 81.19 71 GLN A N 1
ATOM 520 C CA . GLN A 1 71 ? -24.464 10.149 22.734 1.00 81.19 71 GLN A CA 1
ATOM 521 C C . GLN A 1 71 ? -24.625 11.360 23.665 1.00 81.19 71 GLN A C 1
ATOM 523 O O . GLN A 1 71 ? -25.650 12.032 23.613 1.00 81.19 71 GLN A O 1
ATOM 528 N N . ARG A 1 72 ? -23.602 11.683 24.466 1.00 81.81 72 ARG A N 1
ATOM 529 C CA . ARG A 1 72 ? -23.534 12.917 25.270 1.00 81.81 72 ARG A CA 1
ATOM 530 C C . ARG A 1 72 ? -23.104 14.157 24.473 1.00 81.81 72 ARG A C 1
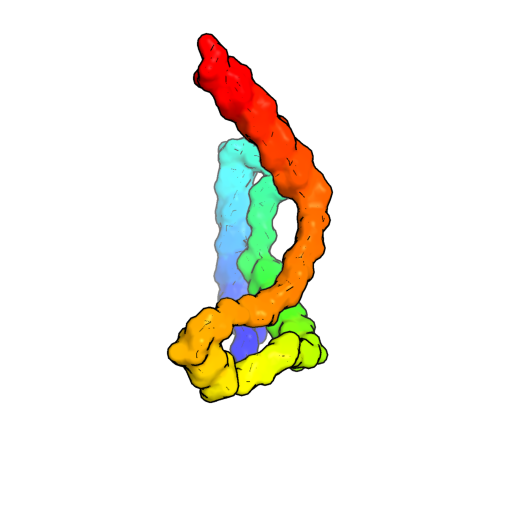ATOM 532 O O . ARG A 1 72 ? -23.015 15.237 25.046 1.00 81.81 72 ARG A O 1
ATOM 539 N N . GLY A 1 73 ? -22.822 14.018 23.176 1.00 77.19 73 GLY A N 1
ATOM 540 C CA . GLY A 1 73 ? -22.346 15.108 22.323 1.00 77.19 73 GLY A CA 1
ATOM 541 C C . GLY A 1 73 ? -20.853 15.424 22.464 1.00 77.19 73 GLY A C 1
ATOM 542 O O . GLY A 1 73 ? -20.392 16.427 21.923 1.00 77.19 73 GLY A O 1
ATOM 543 N N . GLU A 1 74 ? -20.071 14.590 23.158 1.00 74.88 74 GLU A N 1
ATOM 544 C CA . GLU A 1 74 ? -18.621 14.773 23.247 1.00 74.88 74 GLU A CA 1
ATOM 545 C C . GLU A 1 74 ? -17.965 14.410 21.903 1.00 74.88 74 GLU A C 1
ATOM 547 O O . GLU A 1 74 ? -18.093 13.292 21.395 1.00 74.88 74 GLU A O 1
ATOM 552 N N . SER A 1 75 ? -17.236 15.358 21.312 1.00 67.88 75 SER A N 1
ATOM 553 C CA . SER A 1 75 ? -16.472 15.122 20.085 1.00 67.88 75 SER A CA 1
ATOM 554 C C . SER A 1 75 ? -15.327 14.129 20.332 1.00 67.88 75 SER A C 1
ATOM 556 O O . SER A 1 75 ? -14.677 14.198 21.382 1.00 67.88 75 SER A O 1
ATOM 558 N N . PRO A 1 76 ? -15.029 13.227 19.376 1.00 68.31 76 PRO A N 1
ATOM 559 C CA . PRO A 1 76 ? -13.997 12.216 19.553 1.00 68.31 76 PRO A CA 1
ATOM 560 C C . PRO A 1 76 ? -12.652 12.873 19.865 1.00 68.31 76 PRO A C 1
ATOM 562 O O . PRO A 1 76 ? -12.194 13.764 19.145 1.00 68.31 76 PRO A O 1
ATOM 565 N N . LYS A 1 77 ? -11.999 12.412 20.938 1.00 66.69 77 LYS A N 1
ATOM 566 C CA . LYS A 1 77 ? -10.655 12.857 21.324 1.00 66.69 77 LYS A CA 1
ATOM 567 C C . LYS A 1 77 ? -9.636 12.292 20.334 1.00 66.69 77 LYS A C 1
ATOM 569 O O . LYS A 1 77 ? -8.944 11.316 20.613 1.00 66.69 77 LYS A O 1
ATOM 574 N N . SER A 1 78 ? -9.555 12.875 19.140 1.00 62.56 78 SER A N 1
ATOM 575 C CA . SER A 1 78 ? -8.501 12.536 18.188 1.00 62.56 78 SER A CA 1
ATOM 576 C C . SER A 1 78 ? -7.159 13.011 18.735 1.00 62.56 78 SER A C 1
ATOM 578 O O . SER A 1 78 ? -7.060 14.133 19.238 1.00 62.56 78 SER A O 1
ATOM 580 N N . ARG A 1 79 ? -6.107 12.194 18.604 1.00 62.50 79 ARG A N 1
ATOM 581 C CA . ARG A 1 79 ? -4.740 12.670 18.854 1.00 62.50 79 ARG A CA 1
ATOM 582 C C . ARG A 1 79 ? -4.479 13.908 17.987 1.00 62.50 79 ARG A C 1
ATOM 584 O O . ARG A 1 79 ? -4.833 13.875 16.804 1.00 62.50 79 ARG A O 1
ATOM 591 N N . PRO A 1 80 ? -3.844 14.964 18.526 1.00 62.66 80 PRO A N 1
ATOM 592 C CA . PRO A 1 80 ? -3.483 16.125 17.728 1.00 62.66 80 PRO A CA 1
ATOM 593 C C . PRO A 1 80 ? -2.637 15.655 16.541 1.00 62.66 80 PRO A C 1
ATOM 595 O O . PRO A 1 80 ? -1.579 15.042 16.713 1.00 62.66 80 PRO A O 1
ATOM 598 N N . ARG A 1 81 ? -3.135 15.880 15.319 1.00 67.06 81 ARG A N 1
ATOM 599 C CA . ARG A 1 81 ? -2.355 15.615 14.108 1.00 67.06 81 ARG A CA 1
ATOM 600 C C . ARG A 1 81 ? -1.136 16.527 14.155 1.00 67.06 81 ARG A C 1
ATOM 602 O O . ARG A 1 81 ? -1.291 17.743 14.230 1.00 67.06 81 ARG A O 1
ATOM 609 N N . LYS A 1 82 ? 0.065 15.945 14.076 1.00 70.38 82 LYS A N 1
ATOM 610 C CA . LYS A 1 82 ? 1.278 16.727 13.819 1.00 70.38 82 LYS A CA 1
ATOM 611 C C . LYS A 1 82 ? 1.050 17.521 12.535 1.00 70.38 82 LYS A C 1
ATOM 613 O O . LYS A 1 82 ? 0.668 16.956 11.508 1.00 70.38 82 LYS A O 1
ATOM 618 N N . THR A 1 83 ? 1.225 18.829 12.615 1.00 73.44 83 THR A N 1
ATOM 619 C CA . THR A 1 83 ? 1.106 19.733 11.477 1.00 73.44 83 THR A CA 1
ATOM 620 C C . THR A 1 83 ? 2.172 19.374 10.448 1.00 73.44 83 THR A C 1
ATOM 622 O O . THR A 1 83 ? 3.363 19.420 10.736 1.00 73.44 83 THR A O 1
ATOM 625 N N . ASN A 1 84 ? 1.742 18.969 9.250 1.00 82.62 84 ASN A N 1
ATOM 626 C CA . ASN A 1 84 ? 2.652 18.711 8.138 1.00 82.62 84 ASN A CA 1
ATOM 627 C C . ASN A 1 84 ? 3.103 20.066 7.545 1.00 82.62 84 ASN A C 1
ATOM 629 O O . ASN A 1 84 ? 2.235 20.812 7.077 1.00 82.62 84 ASN A O 1
ATOM 633 N N . PRO A 1 85 ? 4.409 20.397 7.555 1.00 84.69 85 PRO A N 1
ATOM 634 C CA . PRO A 1 85 ? 4.913 21.682 7.063 1.00 84.69 85 PRO A CA 1
ATOM 635 C C . PRO A 1 85 ? 4.619 21.908 5.572 1.00 84.69 85 PRO A C 1
ATOM 637 O O . PRO A 1 85 ? 4.255 23.016 5.185 1.00 84.69 85 PRO A O 1
ATOM 640 N N . GLU A 1 86 ? 4.668 20.863 4.743 1.00 81.62 86 GLU A N 1
ATOM 641 C CA . GLU A 1 86 ? 4.316 20.956 3.317 1.00 81.62 86 GLU A CA 1
ATOM 642 C C . GLU A 1 86 ? 2.831 21.284 3.124 1.00 81.62 86 GLU A C 1
ATOM 644 O O . GLU A 1 86 ? 2.460 22.151 2.334 1.00 81.62 86 GLU A O 1
ATOM 649 N N . ALA A 1 87 ? 1.957 20.674 3.928 1.00 83.62 87 ALA A N 1
ATOM 650 C CA . ALA A 1 87 ? 0.527 20.965 3.869 1.00 83.62 87 ALA A CA 1
ATOM 651 C C . ALA A 1 87 ? 0.203 22.418 4.267 1.00 83.62 87 ALA A C 1
ATOM 653 O O . ALA A 1 87 ? -0.772 22.982 3.774 1.00 83.62 87 ALA A O 1
ATOM 654 N N . GLN A 1 88 ? 1.000 23.040 5.144 1.00 85.06 88 GLN A N 1
ATOM 655 C CA . GLN A 1 88 ? 0.845 24.458 5.486 1.00 85.06 88 GLN A CA 1
ATOM 656 C C . GLN A 1 88 ? 1.269 25.370 4.333 1.00 85.06 88 GLN A C 1
ATOM 658 O O . GLN A 1 88 ? 0.540 26.311 4.021 1.00 85.06 88 GLN A O 1
ATOM 663 N N . ARG A 1 89 ? 2.383 25.056 3.659 1.00 87.06 89 ARG A N 1
ATOM 664 C CA . ARG A 1 89 ? 2.850 25.793 2.472 1.00 87.06 89 ARG A CA 1
ATOM 665 C C . ARG A 1 89 ? 1.812 25.779 1.354 1.00 87.06 89 ARG A C 1
ATOM 667 O O . ARG A 1 89 ? 1.474 26.828 0.817 1.00 87.06 89 ARG A O 1
ATOM 674 N N . ILE A 1 90 ? 1.235 24.610 1.069 1.00 86.25 90 ILE A N 1
ATOM 675 C CA . ILE A 1 90 ? 0.194 24.461 0.043 1.00 86.25 90 ILE A CA 1
ATOM 676 C C . ILE A 1 90 ? -1.054 25.282 0.399 1.00 86.25 90 ILE A C 1
ATOM 678 O O . ILE A 1 90 ? -1.612 25.960 -0.460 1.00 86.25 90 ILE A O 1
ATOM 682 N N . ARG A 1 91 ? -1.488 25.267 1.667 1.00 87.81 91 ARG A N 1
ATOM 683 C CA . ARG A 1 91 ? -2.640 26.069 2.119 1.00 87.81 91 ARG A CA 1
ATOM 684 C C . ARG A 1 91 ? -2.384 27.570 2.018 1.00 87.81 91 ARG A 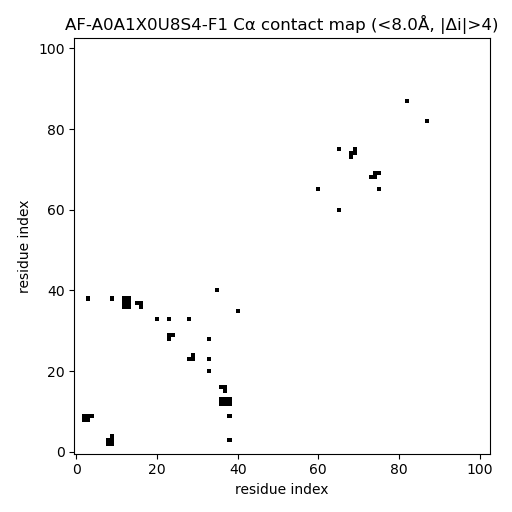C 1
ATOM 686 O O . ARG A 1 91 ? -3.295 28.295 1.632 1.00 87.81 91 ARG A O 1
ATOM 693 N N . ALA A 1 92 ? -1.177 28.023 2.352 1.00 88.12 92 ALA A N 1
ATOM 694 C CA . ALA A 1 92 ? -0.791 29.424 2.210 1.00 88.12 92 ALA A CA 1
ATOM 695 C C . ALA A 1 92 ? -0.829 29.855 0.735 1.00 88.12 92 ALA A C 1
ATOM 697 O O . ALA A 1 92 ? -1.533 30.804 0.399 1.00 88.12 92 ALA A O 1
ATOM 698 N N . ALA A 1 93 ? -0.203 29.076 -0.152 1.00 85.69 93 ALA A N 1
ATOM 699 C CA . ALA A 1 93 ? -0.200 29.344 -1.590 1.00 85.69 93 ALA A CA 1
ATOM 700 C C . ALA A 1 93 ? -1.612 29.320 -2.208 1.00 85.69 93 ALA A C 1
ATOM 702 O O . ALA A 1 93 ? -1.939 30.135 -3.069 1.00 85.69 93 ALA A O 1
ATOM 703 N N . LEU A 1 94 ? -2.483 28.404 -1.767 1.00 88.69 94 LEU A N 1
ATOM 704 C CA . LEU A 1 94 ? -3.879 28.365 -2.212 1.00 88.69 94 LEU A CA 1
ATOM 705 C C . LEU A 1 94 ? -4.669 29.587 -1.740 1.00 88.69 94 LEU A C 1
ATOM 707 O O . LEU A 1 94 ? -5.457 30.126 -2.511 1.00 88.69 94 LEU A O 1
ATOM 711 N N . LYS A 1 95 ? -4.448 30.042 -0.503 1.00 89.88 95 LYS A N 1
ATOM 712 C CA . LYS A 1 95 ? -5.113 31.231 0.040 1.00 89.88 95 LYS A CA 1
ATOM 713 C C . LYS A 1 95 ? -4.711 32.496 -0.720 1.00 89.88 95 LYS A C 1
ATOM 715 O O . LYS A 1 95 ? -5.572 33.314 -1.021 1.00 89.88 95 LYS A O 1
ATOM 720 N N . GLU A 1 96 ? -3.436 32.626 -1.074 1.00 85.56 96 GLU A N 1
ATOM 721 C CA . GLU A 1 96 ? -2.940 33.729 -1.907 1.00 85.56 96 GLU A CA 1
ATOM 722 C C . GLU A 1 96 ? -3.570 33.712 -3.305 1.00 85.56 96 GLU A C 1
ATOM 724 O O . GLU A 1 96 ? -4.046 34.740 -3.777 1.00 85.56 96 GLU A O 1
ATOM 729 N N . ARG A 1 97 ? -3.671 32.537 -3.939 1.00 83.19 97 ARG A N 1
ATOM 730 C CA . ARG A 1 97 ? -4.341 32.396 -5.243 1.00 83.19 97 ARG A CA 1
ATOM 731 C C . ARG A 1 97 ? -5.834 32.705 -5.183 1.00 83.19 97 ARG A C 1
ATOM 733 O O . ARG A 1 97 ? -6.359 33.312 -6.105 1.00 83.19 97 ARG A O 1
ATOM 740 N N . GLN A 1 98 ? -6.517 32.305 -4.114 1.00 84.12 98 GLN A N 1
ATOM 741 C CA . GLN A 1 98 ? -7.938 32.605 -3.926 1.00 84.12 98 GLN A CA 1
ATOM 742 C C . GLN A 1 98 ? -8.181 34.094 -3.664 1.00 84.12 98 GLN A C 1
ATOM 744 O O . GLN A 1 98 ? -9.160 34.635 -4.161 1.00 84.12 98 GLN A O 1
ATOM 749 N N . ALA A 1 99 ? -7.284 34.762 -2.935 1.00 73.81 99 ALA A N 1
ATOM 750 C CA . ALA A 1 99 ? -7.349 36.207 -2.734 1.00 73.81 99 ALA A CA 1
ATOM 751 C C . ALA A 1 99 ? -7.077 36.981 -4.035 1.00 73.81 99 ALA A C 1
ATOM 753 O O . ALA A 1 99 ? -7.748 37.972 -4.298 1.00 73.81 99 ALA A O 1
ATOM 754 N N . ALA A 1 100 ? -6.144 36.502 -4.864 1.00 69.38 100 ALA A N 1
ATOM 755 C CA . ALA A 1 100 ? -5.852 37.086 -6.172 1.00 69.38 100 ALA A CA 1
ATOM 756 C C . ALA A 1 100 ? -6.954 36.829 -7.217 1.00 69.38 100 ALA A C 1
ATOM 758 O O . ALA A 1 100 ? -7.115 37.625 -8.128 1.00 69.38 100 ALA A O 1
ATOM 759 N N . ALA A 1 101 ? -7.711 35.734 -7.092 1.00 67.88 101 ALA A N 1
ATOM 760 C CA . ALA A 1 101 ? -8.838 35.413 -7.973 1.00 67.88 101 ALA A CA 1
ATOM 761 C C . ALA A 1 101 ? -10.170 36.065 -7.545 1.00 67.88 101 ALA A C 1
ATOM 763 O O . ALA A 1 101 ? -11.165 35.930 -8.253 1.00 67.88 101 ALA A O 1
ATOM 764 N N . ALA A 1 102 ? -10.206 36.708 -6.374 1.00 61.72 102 ALA A N 1
ATOM 765 C CA . ALA A 1 102 ? -11.364 37.436 -5.851 1.00 61.72 102 ALA A CA 1
ATOM 766 C C . ALA A 1 102 ? -11.255 38.966 -6.040 1.00 61.72 102 ALA A C 1
ATOM 768 O O . ALA A 1 102 ? -12.124 39.693 -5.554 1.00 61.72 102 ALA A O 1
ATOM 769 N N . GLN A 1 103 ? -10.192 39.435 -6.706 1.00 54.88 103 GLN A N 1
ATOM 770 C CA . GLN A 1 103 ? -10.032 40.795 -7.238 1.00 54.88 103 GLN A CA 1
ATOM 771 C C . GLN A 1 103 ? -10.376 40.799 -8.727 1.00 54.88 103 GLN A C 1
ATOM 773 O O . GLN A 1 103 ? -10.940 41.818 -9.177 1.00 54.88 103 GLN A O 1
#

Secondary structure (DSSP, 8-state):
--TTS-HHHHHHHHHHHHHHHHHHHHTT--GGGPPPPHHHHHHHHHHHHHHHHHSPPS----HHHHHHHHHTTPPP-PPPPPPPHHHHHHHHHHHHHHHHTT-

Sequence (103 aa):
MGIFYDPDIARLAALEDQVADLGHMLAGTPPKDRPAGIAARARAMYAANERAKTAKPAAVIDVRAELAARQRGESPKSRPRKTNPEAQRIRAALKERQAAAAQ

pLDDT: mean 74.3, std 9.49, range [49.97, 89.88]

Mean predicted aligned error: 16.42 Å

Foldseek 3Di:
DDLPVDVVSVVVQVVVLVVQVVVCVVVVHDPVPRDDGPVRVVVVVVVVVVVVVVPDPPPPDPVVVVVVCVVVVNDDPDDPPDDDPVVVVVVVVVVVVVVVVVD

Solvent-accessible surface area (backbone atoms only — not comparable to full-atom values): 6346 Å² total; per-residue (Å²): 133,62,78,79,78,41,70,66,55,48,52,52,41,52,52,53,37,53,50,54,50,51,53,34,60,74,68,67,55,58,82,85,75,57,76,76,41,59,66,59,48,52,51,52,50,49,53,50,50,55,49,52,72,71,44,74,74,75,74,81,69,57,63,67,61,53,50,54,37,46,75,73,68,47,75,80,86,68,76,84,74,78,82,54,69,66,62,51,53,54,51,51,55,50,51,52,50,53,57,64,72,72,110

Radius of gyration: 23.66 Å; Cα contacts (8 Å, |Δi|>4): 30; chains: 1; bounding box: 37×64×51 Å